Protein AF-A0AAU9XWR2-F1 (afdb_monomer_lite)

Foldseek 3Di:
DADEDDDQPDDDPPQDADPDWYWYWHDPPLAIWIWTPVPHPPIEIEFQADLDDDPSNVRSSCSRRVDPDQKGKYKHFFAFHDPDSPCRVLLNLLCRQCVVVVHHRNPFAADSVCSVVLVVVCVVVVHRHHGHGDPDDTDIRPGMDMDMDGD

Secondary structure (DSSP, 8-state):
--EE---TT--STT-PPPSS-EEEEEE-SS-EEEEE-TTSSS-EEE-SS-SSPPHHHHHHHHHHTT--SSEEEEEE--PBPPSSGGGHHHHHHHHHHHHHTT--GGG--B-HHHHHHHHHHHHHHT------B-SS---B-SS-EEEEEE-

Radius of gyration: 14.83 Å; chains: 1; bounding box: 41×28×42 Å

Organism: NCBI:txid46732

Sequence (151 aa):
LVDGLRDPVIVGALVTPAISEFVQIINTGSHWVCLSTIATSPGTVYDSLYQNVSAVAIDHSCRMLLYTGSTVTFSNERVQKQTNSNVCGLFALAFATDLCHGLDPTAQSYDQDKMRKHYINCLDLHDMVPFPRTSRRVPYHAITKRKAVTI

Structure (mmCIF, N/CA/C/O backbone):
data_AF-A0AAU9XWR2-F1
#
_entry.id   AF-A0AAU9XWR2-F1
#
loop_
_atom_site.group_PDB
_atom_site.id
_atom_site.type_symbol
_atom_site.label_atom_id
_atom_site.label_alt_id
_atom_site.label_comp_id
_atom_site.label_asym_id
_atom_site.label_entity_id
_atom_site.label_seq_id
_atom_site.pdbx_PDB_ins_code
_atom_site.Cartn_x
_atom_site.Cartn_y
_atom_site.Cartn_z
_atom_site.occupancy
_atom_site.B_iso_or_equiv
_atom_site.auth_seq_id
_atom_site.auth_comp_id
_atom_site.auth_asym_id
_atom_site.auth_atom_id
_atom_site.pdbx_PDB_model_num
ATOM 1 N N . LEU A 1 1 ? -14.889 -14.043 -2.541 1.00 46.16 1 LEU A N 1
ATOM 2 C CA . LEU A 1 1 ? -15.045 -12.682 -3.093 1.00 46.16 1 LEU A CA 1
ATOM 3 C C . LEU A 1 1 ? -14.278 -11.769 -2.150 1.00 46.16 1 LEU A C 1
ATOM 5 O O . LEU A 1 1 ? -14.452 -11.953 -0.954 1.00 46.16 1 LEU A O 1
ATOM 9 N N . VAL A 1 2 ? -13.392 -10.913 -2.655 1.00 52.91 2 VAL A N 1
ATOM 10 C CA . VAL A 1 2 ? -12.743 -9.863 -1.854 1.00 52.91 2 VAL A CA 1
ATOM 11 C C . VAL A 1 2 ? -13.546 -8.592 -2.126 1.00 52.91 2 VAL A C 1
ATOM 13 O O . VAL A 1 2 ? -13.692 -8.219 -3.291 1.00 52.91 2 VAL A O 1
ATOM 16 N N . ASP A 1 3 ? -14.138 -7.996 -1.093 1.00 58.78 3 ASP A N 1
ATOM 17 C CA . ASP A 1 3 ? -14.843 -6.714 -1.199 1.00 58.78 3 ASP A CA 1
ATOM 18 C C . ASP A 1 3 ? -13.845 -5.563 -1.446 1.00 58.78 3 ASP A C 1
ATOM 20 O O . ASP A 1 3 ? -12.625 -5.738 -1.420 1.00 58.78 3 ASP A O 1
ATOM 24 N N . GLY A 1 4 ? -14.352 -4.354 -1.698 1.00 64.31 4 GLY A N 1
ATOM 25 C CA . GLY A 1 4 ? -13.531 -3.161 -1.923 1.00 64.31 4 GLY A CA 1
ATOM 26 C C . GLY A 1 4 ? -14.120 -2.242 -2.991 1.00 64.31 4 GLY A C 1
ATOM 27 O O . GLY A 1 4 ? -15.335 -2.211 -3.186 1.00 64.31 4 GLY A O 1
ATOM 28 N N . LEU A 1 5 ? -13.252 -1.487 -3.674 1.00 61.66 5 LEU A N 1
ATOM 29 C CA . LEU A 1 5 ? -13.601 -0.588 -4.787 1.00 61.66 5 LEU A CA 1
ATOM 30 C C . LEU A 1 5 ? -14.603 0.520 -4.412 1.00 61.66 5 LEU A C 1
ATOM 32 O O . LEU A 1 5 ? -15.428 0.946 -5.223 1.00 61.66 5 LEU A O 1
ATOM 36 N N . ARG A 1 6 ? -14.536 1.009 -3.172 1.00 67.12 6 ARG A N 1
ATOM 37 C CA . ARG A 1 6 ? -15.232 2.244 -2.798 1.00 67.12 6 ARG A CA 1
ATOM 38 C C . ARG A 1 6 ? -14.453 3.430 -3.345 1.00 67.12 6 ARG A C 1
ATOM 40 O O . ARG A 1 6 ? -13.227 3.372 -3.451 1.00 67.12 6 ARG A O 1
ATOM 47 N N . ASP A 1 7 ? -15.168 4.495 -3.696 1.00 61.03 7 ASP A N 1
ATOM 48 C CA . ASP A 1 7 ? -14.528 5.751 -4.075 1.00 61.03 7 ASP A CA 1
ATOM 49 C C . ASP A 1 7 ? -13.569 6.169 -2.942 1.00 61.03 7 ASP A C 1
ATOM 51 O O . ASP A 1 7 ? -14.003 6.301 -1.792 1.00 61.03 7 ASP A O 1
ATOM 55 N N . PRO A 1 8 ? -12.270 6.342 -3.240 1.00 59.56 8 PRO A N 1
ATOM 56 C CA . PRO A 1 8 ? -11.253 6.605 -2.230 1.00 59.56 8 PRO A CA 1
ATOM 57 C C . PRO A 1 8 ? -11.398 7.972 -1.543 1.00 59.56 8 PRO A C 1
ATOM 59 O O . PRO A 1 8 ? -10.684 8.231 -0.570 1.00 59.56 8 PRO A O 1
ATOM 62 N N . VAL A 1 9 ? -12.274 8.843 -2.058 1.00 60.06 9 VAL A N 1
ATOM 63 C CA . VAL A 1 9 ? -12.574 10.189 -1.549 1.00 60.06 9 VAL A CA 1
ATOM 64 C C . VAL A 1 9 ? -13.906 10.223 -0.788 1.00 60.06 9 VAL A C 1
ATOM 66 O O . VAL A 1 9 ? -14.173 11.194 -0.080 1.00 60.06 9 VAL A O 1
ATOM 69 N N . ILE A 1 10 ? -14.746 9.180 -0.874 1.00 60.03 10 ILE A N 1
ATOM 70 C CA . ILE A 1 10 ? -16.010 9.151 -0.128 1.00 60.03 10 ILE A CA 1
ATOM 71 C C . ILE A 1 10 ? -15.730 9.049 1.377 1.00 60.03 10 ILE A C 1
ATOM 73 O O . ILE A 1 10 ? -15.218 8.054 1.888 1.00 60.03 10 ILE A O 1
ATOM 77 N N . VAL A 1 11 ? -16.143 10.101 2.081 1.00 55.28 11 VAL A N 1
ATOM 78 C CA . VAL A 1 11 ? -16.176 10.244 3.540 1.00 55.28 11 VAL A CA 1
ATOM 79 C C . VAL A 1 11 ? -17.621 10.215 4.040 1.00 55.28 11 VAL A C 1
ATOM 81 O O . VAL A 1 11 ? -18.550 10.599 3.330 1.00 55.28 11 VAL A O 1
ATOM 84 N N . GLY A 1 12 ? -17.828 9.837 5.304 1.00 55.44 12 GLY A N 1
ATOM 85 C CA . GLY A 1 12 ? -19.109 10.061 5.984 1.00 55.44 12 GLY A CA 1
ATOM 86 C C . GLY A 1 12 ? -20.058 8.857 6.010 1.00 55.44 12 GLY A C 1
ATOM 87 O O . GLY A 1 12 ? -19.627 7.708 6.068 1.00 55.44 12 GLY A O 1
ATOM 88 N N . ALA A 1 13 ? -21.367 9.126 6.037 1.00 55.22 13 ALA A N 1
ATOM 89 C CA . ALA A 1 13 ? -22.437 8.122 6.151 1.00 55.22 13 ALA A CA 1
ATOM 90 C C . ALA A 1 13 ? -22.702 7.326 4.854 1.00 55.22 13 ALA A C 1
ATOM 92 O O . ALA A 1 13 ? -23.576 6.467 4.821 1.00 55.22 13 ALA A O 1
ATOM 93 N N . LEU A 1 14 ? -21.965 7.628 3.780 1.00 55.38 14 LEU A N 1
ATOM 94 C CA . LEU A 1 14 ? -22.134 7.027 2.453 1.00 55.38 14 LEU A CA 1
ATOM 95 C C . LEU A 1 14 ? -21.231 5.806 2.223 1.00 55.38 14 LEU A C 1
ATOM 97 O O . LEU A 1 14 ? -21.302 5.171 1.172 1.00 55.38 14 LEU A O 1
ATOM 101 N N . VAL A 1 15 ? -20.379 5.467 3.193 1.00 61.12 15 VAL A N 1
ATOM 102 C CA . VAL A 1 15 ? -19.538 4.273 3.124 1.00 61.12 15 VAL A CA 1
ATOM 103 C C . VAL A 1 15 ? -20.416 3.060 3.405 1.00 61.12 15 VAL A C 1
ATOM 105 O O . VAL A 1 15 ? -20.827 2.835 4.541 1.00 61.12 15 VAL A O 1
ATOM 108 N N . THR A 1 16 ? -20.724 2.277 2.369 1.00 61.19 16 THR A N 1
ATOM 109 C CA . THR A 1 16 ? -21.338 0.967 2.584 1.00 61.19 16 THR A CA 1
ATOM 110 C C . THR A 1 16 ? -20.268 0.024 3.136 1.00 61.19 16 THR A C 1
ATOM 112 O O . THR A 1 16 ? -19.216 -0.133 2.506 1.00 61.19 16 THR A O 1
ATOM 115 N N . PRO A 1 17 ? -20.525 -0.612 4.276 1.00 66.12 17 PRO A N 1
ATOM 116 C CA . PRO A 1 17 ? -19.567 -1.508 4.898 1.00 66.12 17 PRO A CA 1
ATOM 117 C C . PRO A 1 17 ? -19.230 -2.737 4.063 1.00 66.12 17 PRO A C 1
ATOM 119 O O . PRO A 1 17 ? -20.062 -3.207 3.283 1.00 66.12 17 PRO A O 1
ATOM 122 N N . ALA A 1 18 ? -18.026 -3.270 4.255 1.00 67.62 18 ALA A N 1
ATOM 123 C CA . ALA A 1 18 ? -17.644 -4.548 3.670 1.00 67.62 18 ALA A CA 1
ATOM 124 C C . ALA A 1 18 ? -18.304 -5.709 4.430 1.00 67.62 18 ALA A C 1
ATOM 126 O O . ALA A 1 18 ? -18.457 -5.660 5.651 1.00 67.62 18 ALA A O 1
ATOM 127 N N . ILE A 1 19 ? -18.694 -6.754 3.701 1.00 67.88 19 ILE A N 1
ATOM 128 C CA . ILE A 1 19 ? -19.308 -7.975 4.251 1.00 67.88 19 ILE A CA 1
ATOM 129 C C . ILE A 1 19 ? -18.338 -9.166 4.225 1.00 67.88 19 ILE A C 1
ATOM 131 O O . ILE A 1 19 ? -18.632 -10.223 4.781 1.00 67.88 19 ILE A O 1
ATOM 135 N N . SER A 1 20 ? -17.182 -8.991 3.587 1.00 75.94 20 SER A N 1
ATOM 136 C CA . SER A 1 20 ? -16.083 -9.948 3.470 1.00 75.94 20 SER A CA 1
ATOM 137 C C . SER A 1 20 ? -14.727 -9.243 3.601 1.00 75.94 20 SER A C 1
ATOM 139 O O . SER A 1 20 ? -14.665 -8.027 3.798 1.00 75.94 20 SER A O 1
ATOM 141 N N . GLU A 1 21 ? -13.628 -10.004 3.529 1.00 84.94 21 GLU A N 1
ATOM 142 C CA . GLU A 1 21 ? -12.293 -9.405 3.497 1.00 84.94 21 GLU A CA 1
ATOM 143 C C . GLU A 1 21 ? -12.159 -8.440 2.315 1.00 84.94 21 GLU A C 1
ATOM 145 O O . GLU A 1 21 ? -12.674 -8.713 1.231 1.00 84.94 21 GLU A O 1
ATOM 150 N N . PHE A 1 22 ? -11.448 -7.330 2.502 1.00 85.75 22 PHE A N 1
ATOM 151 C CA . PHE A 1 22 ? -11.266 -6.331 1.456 1.00 85.75 22 PHE A CA 1
ATOM 152 C C . PHE A 1 22 ? -9.862 -5.743 1.427 1.00 85.75 22 PHE A C 1
ATOM 154 O O . PHE A 1 22 ? -9.118 -5.781 2.411 1.00 85.75 22 PHE A O 1
ATOM 161 N N . VAL A 1 23 ? -9.550 -5.131 0.287 1.00 90.44 23 VAL A N 1
ATOM 162 C CA . VAL A 1 23 ? -8.395 -4.255 0.088 1.00 90.44 23 VAL A CA 1
ATOM 163 C C . VAL A 1 23 ? -8.902 -2.924 -0.456 1.00 90.44 23 VAL A C 1
ATOM 165 O O . VAL A 1 23 ? -9.692 -2.888 -1.399 1.00 90.44 23 VAL A O 1
ATOM 168 N N . GLN A 1 24 ? -8.460 -1.817 0.132 1.00 89.75 24 GLN A N 1
ATOM 169 C CA . GLN A 1 24 ? -8.882 -0.477 -0.254 1.00 89.75 24 GLN A CA 1
ATOM 170 C C . GLN A 1 24 ? -7.702 0.487 -0.268 1.00 89.75 24 GLN A C 1
ATOM 172 O O . GLN A 1 24 ? -6.929 0.583 0.682 1.00 89.75 24 GLN A O 1
ATOM 177 N N . ILE A 1 25 ? -7.615 1.272 -1.335 1.00 91.25 25 ILE A N 1
ATOM 178 C CA . ILE A 1 25 ? -6.719 2.421 -1.397 1.00 91.25 25 ILE A CA 1
ATOM 179 C C . ILE A 1 25 ? -7.445 3.621 -0.785 1.00 91.25 25 ILE A C 1
ATOM 181 O O . ILE A 1 25 ? -8.573 3.932 -1.171 1.00 91.25 25 ILE A O 1
ATOM 185 N N . ILE A 1 26 ? -6.802 4.281 0.174 1.00 88.75 26 ILE A N 1
ATOM 186 C CA . ILE A 1 26 ? -7.360 5.412 0.918 1.00 88.75 26 ILE A CA 1
ATOM 187 C C . ILE A 1 26 ? -6.530 6.659 0.639 1.00 88.75 26 ILE A C 1
ATOM 189 O O . ILE A 1 26 ? -5.309 6.652 0.814 1.00 88.75 26 ILE A O 1
ATOM 193 N N . ASN A 1 27 ? -7.205 7.742 0.252 1.00 88.62 27 ASN A N 1
ATOM 194 C CA . ASN A 1 27 ? -6.612 9.070 0.209 1.00 88.62 27 ASN A CA 1
ATOM 195 C C . ASN A 1 27 ? -6.765 9.746 1.579 1.00 88.62 27 ASN A C 1
ATOM 197 O O . ASN A 1 27 ? -7.872 9.865 2.100 1.00 88.62 27 ASN A O 1
ATOM 201 N N . THR A 1 28 ? -5.663 10.213 2.162 1.00 86.75 28 THR A N 1
ATOM 202 C CA . THR A 1 28 ? -5.649 10.914 3.456 1.00 86.75 28 THR A CA 1
ATOM 203 C C . THR A 1 28 ? -5.420 12.425 3.303 1.00 86.75 28 THR A C 1
ATOM 205 O O . THR A 1 28 ? -4.801 13.048 4.165 1.00 86.75 28 THR A O 1
ATOM 208 N N . GLY A 1 29 ? -5.848 13.008 2.182 1.00 84.44 29 GLY A N 1
ATOM 209 C CA . GLY A 1 29 ? -5.648 14.401 1.771 1.00 84.44 29 GLY A CA 1
ATOM 210 C C . GLY A 1 29 ? -4.586 14.543 0.675 1.00 84.44 29 GLY A C 1
ATOM 211 O O . GLY A 1 29 ? -4.902 14.695 -0.502 1.00 84.44 29 GLY A O 1
ATOM 212 N N . SER A 1 30 ? -3.309 14.509 1.062 1.00 86.62 30 SER A N 1
ATOM 213 C CA . SER A 1 30 ? -2.154 14.631 0.151 1.00 86.62 30 SER A CA 1
ATOM 214 C C . SER A 1 30 ? -1.337 13.341 0.023 1.00 86.62 30 SER A C 1
ATOM 216 O O . SER A 1 30 ? -0.257 13.337 -0.567 1.00 86.62 30 SER A O 1
ATOM 218 N N . HIS A 1 31 ? -1.836 12.244 0.593 1.00 91.44 31 HIS A N 1
ATOM 219 C CA . HIS A 1 31 ? -1.123 10.978 0.708 1.00 91.44 31 HIS A CA 1
ATOM 220 C C . HIS A 1 31 ? -2.059 9.800 0.457 1.00 91.44 31 HIS A C 1
ATOM 222 O O . HIS A 1 31 ? -3.268 9.905 0.656 1.00 91.44 31 HIS A O 1
ATOM 228 N N . TRP A 1 32 ? -1.486 8.689 0.011 1.00 92.81 32 TRP A N 1
ATOM 229 C CA . TRP A 1 32 ? -2.215 7.485 -0.361 1.00 92.81 32 TRP A CA 1
ATOM 230 C C . TRP A 1 32 ? -1.657 6.293 0.404 1.00 92.81 32 TRP A C 1
ATOM 232 O O . TRP A 1 32 ? -0.445 6.076 0.417 1.00 92.81 32 TRP A O 1
ATOM 242 N N . VAL A 1 33 ? -2.549 5.520 1.017 1.00 93.94 33 VAL A N 1
ATOM 243 C CA . VAL A 1 33 ? -2.213 4.311 1.779 1.00 93.94 33 VAL A CA 1
ATOM 244 C C . VAL A 1 33 ? -3.076 3.142 1.322 1.00 93.94 33 VAL A C 1
ATOM 246 O O . VAL A 1 33 ? -4.143 3.340 0.740 1.00 93.94 33 VAL A O 1
ATOM 249 N N . CYS A 1 34 ? -2.621 1.922 1.591 1.00 94.06 34 CYS A N 1
ATOM 250 C CA . CYS A 1 34 ? -3.416 0.717 1.382 1.00 94.06 34 CYS A CA 1
ATOM 251 C C . CYS A 1 34 ? -3.938 0.214 2.733 1.00 94.06 34 CYS A C 1
ATOM 253 O O . CYS A 1 34 ? -3.162 0.063 3.672 1.00 94.06 34 CYS A O 1
ATOM 255 N N . LEU A 1 35 ? -5.241 -0.025 2.833 1.00 91.62 35 LEU A N 1
ATOM 256 C CA . LEU A 1 35 ? -5.895 -0.722 3.934 1.00 91.62 35 LEU A CA 1
ATOM 257 C C . LEU A 1 35 ? -6.285 -2.115 3.452 1.00 91.62 35 LEU A C 1
ATOM 259 O O . LEU A 1 35 ? -6.808 -2.270 2.352 1.00 91.62 35 LEU A O 1
ATOM 263 N N . SER A 1 36 ? -6.089 -3.114 4.296 1.00 91.25 36 SER A N 1
ATOM 264 C CA . SER A 1 36 ? -6.542 -4.469 4.032 1.00 91.25 36 SER A CA 1
ATOM 265 C C . SER A 1 36 ? -7.031 -5.133 5.301 1.00 91.25 36 SER A C 1
ATOM 267 O O . SER A 1 36 ? -6.463 -4.931 6.371 1.00 91.25 36 SER A O 1
ATOM 269 N N . THR A 1 37 ? -8.056 -5.962 5.178 1.00 87.62 37 THR A N 1
ATOM 270 C CA . THR A 1 37 ? -8.472 -6.882 6.244 1.00 87.62 37 THR A CA 1
ATOM 271 C C . THR A 1 37 ? -8.043 -8.314 5.961 1.00 87.62 37 THR A C 1
ATOM 273 O O . THR A 1 37 ? -8.356 -9.203 6.750 1.00 87.62 37 THR A O 1
ATOM 276 N N . ILE A 1 38 ? -7.355 -8.553 4.839 1.00 86.88 38 ILE A N 1
ATOM 277 C CA . ILE A 1 38 ? -6.873 -9.883 4.474 1.00 86.88 38 ILE A CA 1
ATOM 278 C C . ILE A 1 38 ? -5.958 -10.394 5.589 1.00 86.88 38 ILE A C 1
ATOM 280 O O . ILE A 1 38 ? -5.010 -9.715 5.998 1.00 86.88 38 ILE A O 1
ATOM 284 N N . ALA A 1 39 ? -6.268 -11.593 6.085 1.00 70.56 39 ALA A N 1
ATOM 285 C CA . ALA A 1 39 ? -5.534 -12.315 7.127 1.00 70.56 39 ALA A CA 1
ATOM 286 C C . ALA A 1 39 ? -5.464 -11.636 8.512 1.00 70.56 39 ALA A C 1
ATOM 288 O O . ALA A 1 39 ? -4.930 -12.235 9.449 1.00 70.56 39 ALA A O 1
ATOM 289 N N . THR A 1 40 ? -6.000 -10.420 8.688 1.00 71.50 40 THR A N 1
ATOM 290 C CA . THR A 1 40 ? -5.902 -9.681 9.958 1.00 71.50 40 THR A CA 1
ATOM 291 C C . THR A 1 40 ? -7.160 -8.863 10.248 1.00 71.50 40 THR A C 1
ATOM 293 O O . THR A 1 40 ? -7.503 -7.946 9.507 1.00 71.50 40 THR A O 1
ATOM 296 N N . SER A 1 41 ? -7.807 -9.146 11.383 1.00 67.75 41 SER A N 1
ATOM 297 C CA . SER A 1 41 ? -8.911 -8.347 11.930 1.00 67.75 41 SER A CA 1
ATOM 298 C C . SER A 1 41 ? -8.397 -7.425 13.044 1.00 67.75 41 SER A C 1
ATOM 300 O O . SER A 1 41 ? -7.579 -7.865 13.859 1.00 67.75 41 SER A O 1
ATOM 302 N N . PRO A 1 42 ? -8.840 -6.157 13.122 1.00 70.44 42 PRO A N 1
ATOM 303 C CA . PRO A 1 42 ? -9.858 -5.520 12.285 1.00 70.44 42 PRO A CA 1
ATOM 304 C C . PRO A 1 42 ? -9.305 -4.966 10.962 1.00 70.44 42 PRO A C 1
ATOM 306 O O . PRO A 1 42 ? -10.076 -4.747 10.045 1.00 70.44 42 PRO A O 1
ATOM 309 N N . GLY A 1 43 ? -7.994 -4.762 10.827 1.00 83.88 43 GLY A N 1
ATOM 310 C CA . GLY A 1 43 ? -7.384 -4.363 9.561 1.00 83.88 43 GLY A CA 1
ATOM 311 C C . GLY A 1 43 ? -5.953 -3.857 9.714 1.00 83.88 43 GLY A C 1
ATOM 312 O O . GLY A 1 43 ? -5.526 -3.425 10.788 1.00 83.88 43 GLY A O 1
ATOM 313 N N . THR A 1 44 ? -5.230 -3.889 8.605 1.00 90.31 44 THR A N 1
ATOM 314 C CA . THR A 1 44 ? -3.822 -3.534 8.479 1.00 90.31 44 THR A CA 1
ATOM 315 C C . THR A 1 44 ? -3.667 -2.427 7.445 1.00 90.31 44 THR A C 1
ATOM 317 O O . THR A 1 44 ? -4.187 -2.514 6.334 1.00 90.31 44 THR A O 1
ATOM 320 N N . VAL A 1 45 ? -2.931 -1.382 7.808 1.00 92.06 45 VAL A N 1
ATOM 321 C CA . VAL A 1 45 ? -2.531 -0.294 6.921 1.00 92.06 45 VAL A CA 1
ATOM 322 C C . VAL A 1 45 ? -1.101 -0.535 6.438 1.00 92.06 45 VAL A C 1
ATOM 324 O O . VAL A 1 45 ? -0.228 -0.972 7.186 1.00 92.06 45 VAL A O 1
ATOM 327 N N . TYR A 1 46 ? -0.860 -0.216 5.176 1.00 94.75 46 TYR A N 1
ATOM 328 C CA . TYR A 1 46 ? 0.444 -0.224 4.540 1.00 94.75 46 TYR A CA 1
ATOM 329 C C . TYR A 1 46 ? 0.715 1.186 4.013 1.00 94.75 46 TYR A C 1
ATOM 331 O O . TYR A 1 46 ? 0.103 1.635 3.037 1.00 94.75 46 TYR A O 1
ATOM 339 N N . ASP A 1 47 ? 1.613 1.898 4.691 1.00 94.81 47 ASP A N 1
ATOM 340 C CA . ASP A 1 47 ? 1.987 3.277 4.377 1.00 94.81 47 ASP A CA 1
ATOM 341 C C . ASP A 1 47 ? 3.478 3.343 4.022 1.00 94.81 47 ASP A C 1
ATOM 343 O O . ASP A 1 47 ? 4.339 3.040 4.844 1.00 94.81 47 ASP A O 1
ATOM 347 N N . SER A 1 48 ? 3.810 3.760 2.801 1.00 95.38 48 SER A N 1
ATOM 348 C CA . SER A 1 48 ? 5.200 3.864 2.339 1.00 95.38 48 SER A CA 1
ATOM 349 C C . SER A 1 48 ? 5.950 5.090 2.867 1.00 95.38 48 SER A C 1
ATOM 351 O O . SER A 1 48 ? 7.164 5.178 2.694 1.00 95.38 48 SER A O 1
ATOM 353 N N . LEU A 1 49 ? 5.287 6.067 3.482 1.00 93.69 49 LEU A N 1
ATOM 354 C CA . LEU A 1 49 ? 5.908 7.322 3.913 1.00 93.69 49 LEU A CA 1
ATOM 355 C C . LEU A 1 49 ? 5.953 7.443 5.431 1.00 93.69 49 LEU A C 1
ATOM 357 O O . LEU A 1 49 ? 7.029 7.635 6.009 1.00 93.69 49 LEU A O 1
ATOM 361 N N . TYR A 1 50 ? 4.798 7.318 6.076 1.00 91.12 50 TYR A N 1
ATOM 362 C CA . TYR A 1 50 ? 4.650 7.555 7.503 1.00 91.12 50 TYR A CA 1
ATOM 363 C C . TYR A 1 50 ? 4.582 6.242 8.264 1.00 91.12 50 TYR A C 1
ATOM 365 O O . TYR A 1 50 ? 3.944 5.284 7.850 1.00 91.12 50 TYR A O 1
ATOM 373 N N . GLN A 1 51 ? 5.253 6.201 9.414 1.00 87.44 51 GLN A N 1
ATOM 374 C CA . GLN A 1 51 ? 5.224 5.025 10.278 1.00 87.44 51 GLN A CA 1
ATOM 375 C C . GLN A 1 51 ? 3.977 5.000 11.174 1.00 87.44 51 GLN A C 1
ATOM 377 O O . GLN A 1 51 ? 3.507 3.936 11.567 1.00 87.44 51 GLN A O 1
ATOM 382 N N . ASN A 1 52 ? 3.411 6.165 11.490 1.00 87.25 52 ASN A N 1
ATOM 383 C CA . ASN A 1 52 ? 2.176 6.265 12.261 1.00 87.25 52 ASN A CA 1
ATOM 384 C C . ASN A 1 52 ? 0.971 6.248 11.319 1.00 87.25 52 ASN A C 1
ATOM 386 O O . ASN A 1 52 ? 0.955 6.993 10.344 1.00 87.25 52 ASN A O 1
ATOM 390 N N . VAL A 1 53 ? -0.055 5.461 11.653 1.00 81.31 53 VAL A N 1
ATOM 391 C CA . VAL A 1 53 ? -1.326 5.465 10.914 1.00 81.31 53 VAL A CA 1
ATOM 392 C C . VAL A 1 53 ? -1.987 6.842 11.041 1.00 81.31 53 VAL A C 1
ATOM 394 O O . VAL A 1 53 ? -2.141 7.360 12.156 1.00 81.31 53 VAL A O 1
ATOM 397 N N . SER A 1 54 ? -2.384 7.436 9.913 1.00 82.81 54 SER A N 1
ATOM 398 C CA . SER A 1 54 ? -3.054 8.739 9.906 1.00 82.81 54 SER A CA 1
ATOM 399 C C . SER A 1 54 ? -4.452 8.652 10.534 1.00 82.81 54 SER A C 1
ATOM 401 O O . SER A 1 54 ? -5.135 7.633 10.435 1.00 82.81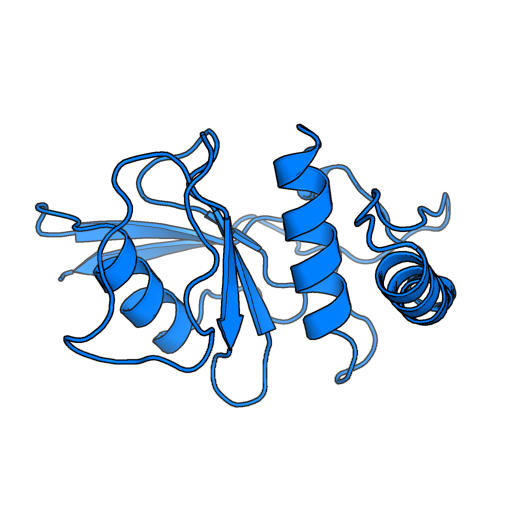 54 SER A O 1
ATOM 403 N N . ALA A 1 55 ? -4.896 9.729 11.189 1.00 81.25 55 ALA A N 1
ATOM 404 C CA . ALA A 1 55 ? -6.239 9.786 11.774 1.00 81.25 55 ALA A CA 1
ATOM 405 C C . ALA A 1 55 ? -7.345 9.668 10.708 1.00 81.25 55 ALA A C 1
ATOM 407 O O . ALA A 1 55 ? -8.378 9.065 10.970 1.00 81.25 55 ALA A O 1
ATOM 408 N N . VAL A 1 56 ? -7.096 10.184 9.499 1.00 79.62 56 VAL A N 1
ATOM 409 C CA . VAL A 1 56 ? -8.023 10.080 8.361 1.00 79.62 56 VAL A CA 1
ATOM 410 C C . VAL A 1 56 ? -8.137 8.634 7.881 1.00 79.62 56 VAL A C 1
ATOM 412 O O . VAL A 1 56 ? -9.242 8.139 7.692 1.00 79.62 56 VAL A O 1
ATOM 415 N N . ALA A 1 57 ? -7.007 7.927 7.755 1.00 77.94 57 ALA A N 1
ATOM 416 C CA . ALA A 1 57 ? -7.014 6.511 7.400 1.00 77.94 57 ALA A CA 1
ATOM 417 C C . ALA A 1 57 ? -7.780 5.693 8.442 1.00 77.94 57 ALA A C 1
ATOM 419 O O . ALA A 1 57 ? -8.584 4.848 8.070 1.00 77.94 57 ALA A O 1
ATOM 420 N N . ILE A 1 58 ? -7.581 5.981 9.732 1.00 77.69 58 ILE A N 1
ATOM 421 C CA . ILE A 1 58 ? -8.328 5.362 10.833 1.00 77.69 58 ILE A CA 1
ATOM 422 C C . ILE A 1 58 ? -9.834 5.595 10.682 1.00 77.69 58 ILE A C 1
ATOM 424 O O . ILE A 1 58 ? -10.577 4.621 10.674 1.00 77.69 58 ILE A O 1
ATOM 428 N N . ASP A 1 59 ? -10.287 6.845 10.531 1.00 77.62 59 ASP A N 1
ATOM 429 C CA . ASP A 1 59 ? -11.720 7.159 10.408 1.00 77.62 59 ASP A CA 1
ATOM 430 C C . ASP A 1 59 ? -12.355 6.440 9.206 1.00 77.62 59 ASP A C 1
ATOM 432 O O . ASP A 1 59 ? -13.388 5.785 9.355 1.00 77.62 59 ASP A O 1
ATOM 436 N N . HIS A 1 60 ? -11.696 6.465 8.042 1.00 74.62 60 HIS A N 1
ATOM 437 C CA . HIS A 1 60 ? -12.162 5.740 6.855 1.00 74.62 60 HIS A CA 1
ATOM 438 C C . HIS A 1 60 ? -12.244 4.235 7.113 1.00 74.62 60 HIS A C 1
ATOM 440 O O . HIS A 1 60 ? -13.254 3.603 6.806 1.00 74.62 60 HIS A O 1
ATOM 446 N N . SER A 1 61 ? -11.199 3.670 7.720 1.00 73.38 61 SER A N 1
ATOM 447 C CA . SER A 1 61 ? -11.134 2.246 8.034 1.00 73.38 61 SER A CA 1
ATOM 448 C C . SER A 1 61 ? -12.270 1.835 8.972 1.00 73.38 61 SER A C 1
ATOM 450 O O . SER A 1 61 ? -12.990 0.885 8.680 1.00 73.38 61 SER A O 1
ATOM 452 N N . CYS A 1 62 ? -12.487 2.574 10.065 1.00 72.25 62 CYS A N 1
ATOM 453 C CA . CYS A 1 62 ? -13.556 2.311 11.032 1.00 72.25 62 CYS A CA 1
ATOM 454 C C . CYS A 1 62 ? -14.936 2.234 10.369 1.00 72.25 62 CYS A C 1
ATOM 456 O O . CYS A 1 62 ? -15.716 1.330 10.670 1.00 72.25 62 CYS A O 1
ATOM 458 N N . ARG A 1 63 ? -15.225 3.155 9.441 1.00 71.81 63 ARG A N 1
ATOM 459 C CA . ARG A 1 63 ? -16.505 3.201 8.713 1.00 71.81 63 ARG A CA 1
ATOM 460 C C . ARG A 1 63 ? -16.679 2.017 7.765 1.00 71.81 63 ARG A C 1
ATOM 462 O O . ARG A 1 63 ? -17.775 1.476 7.667 1.00 71.81 63 ARG A O 1
ATOM 469 N N . MET A 1 64 ? -15.611 1.604 7.085 1.00 68.62 64 MET A N 1
ATOM 470 C CA . MET A 1 64 ? -15.647 0.459 6.168 1.00 68.62 64 MET A CA 1
ATOM 471 C C . MET A 1 64 ? -15.819 -0.877 6.894 1.00 68.62 64 MET A C 1
ATOM 473 O O . MET A 1 64 ? -16.417 -1.800 6.344 1.00 68.62 64 MET A O 1
ATOM 477 N N . LEU A 1 65 ? -15.303 -0.969 8.120 1.00 70.00 65 LEU A N 1
ATOM 478 C CA . LEU A 1 65 ? -15.223 -2.208 8.888 1.00 70.00 65 LEU A CA 1
ATOM 479 C C . LEU A 1 65 ? -16.504 -2.598 9.628 1.00 70.00 65 LEU A C 1
ATOM 481 O O . LEU A 1 65 ? -16.554 -3.708 10.149 1.00 70.00 65 LEU A O 1
ATOM 485 N N . LEU A 1 66 ? -17.506 -1.710 9.728 1.00 65.75 66 LEU A N 1
ATOM 486 C CA . LEU A 1 66 ? -18.665 -1.903 10.623 1.00 65.75 66 LEU A CA 1
ATOM 487 C C . LEU A 1 66 ? -18.258 -2.362 12.024 1.00 65.75 66 LEU A C 1
ATOM 489 O O . LEU A 1 66 ? -18.927 -3.185 12.646 1.00 65.75 66 LEU A O 1
ATOM 493 N N . TYR A 1 67 ? -17.121 -1.878 12.518 1.00 65.44 67 TYR A N 1
ATOM 494 C CA . TYR A 1 67 ? -16.579 -2.406 13.755 1.00 65.44 67 TYR A CA 1
ATOM 495 C C . TYR A 1 67 ? -17.555 -2.128 14.908 1.00 65.44 67 TYR A C 1
ATOM 497 O O . TYR A 1 67 ? -17.801 -0.978 15.256 1.00 65.44 67 TYR A O 1
ATOM 505 N N . THR A 1 68 ? -18.135 -3.186 15.481 1.00 62.88 68 THR A N 1
ATOM 506 C CA . THR A 1 68 ? -19.173 -3.091 16.524 1.00 62.88 68 THR A CA 1
ATOM 507 C C . THR A 1 68 ? -18.600 -3.005 17.939 1.00 62.88 68 THR A C 1
ATOM 509 O O . THR A 1 68 ? -19.355 -2.939 18.907 1.00 62.88 68 THR A O 1
ATOM 512 N N . GLY A 1 69 ? -17.275 -3.076 18.087 1.00 67.31 69 GLY A N 1
ATOM 513 C CA . GLY A 1 69 ? -16.598 -2.932 19.373 1.00 67.31 69 GLY A CA 1
ATOM 514 C C . GLY A 1 69 ? -16.302 -1.471 19.709 1.00 67.31 69 GLY A C 1
ATOM 515 O O . GLY A 1 69 ? -16.322 -0.598 18.849 1.00 67.31 69 GLY A O 1
ATOM 516 N N . SER A 1 70 ? -15.955 -1.213 20.969 1.00 71.19 70 SER A N 1
ATOM 517 C CA . SER A 1 70 ? -15.612 0.134 21.441 1.00 71.19 70 SER A CA 1
ATOM 518 C C . SER A 1 70 ? -14.186 0.563 21.096 1.00 71.19 70 SER A C 1
ATOM 520 O O . SER A 1 70 ? -13.861 1.738 21.202 1.00 71.19 70 SER A O 1
ATOM 522 N N . THR A 1 71 ? -13.291 -0.367 20.745 1.00 76.44 71 THR A N 1
ATOM 523 C CA . THR A 1 71 ? -11.889 -0.052 20.432 1.00 76.44 71 THR A CA 1
ATOM 524 C C . THR A 1 71 ? -11.364 -0.901 19.286 1.00 76.44 71 THR A C 1
ATOM 526 O O . THR A 1 71 ? -11.316 -2.122 19.383 1.00 76.44 71 THR A O 1
ATOM 529 N N . VAL A 1 72 ? -10.886 -0.251 18.231 1.00 77.56 72 VAL A N 1
ATOM 530 C CA . VAL A 1 72 ? -10.259 -0.880 17.066 1.00 77.56 72 VAL A CA 1
ATOM 531 C C . VAL A 1 72 ? -8.744 -0.676 17.131 1.00 77.56 72 VAL A C 1
ATOM 533 O O . VAL A 1 72 ? -8.271 0.393 17.512 1.00 77.56 72 VAL A O 1
ATOM 536 N N . THR A 1 73 ? -7.953 -1.694 16.785 1.00 83.31 73 THR A N 1
ATOM 537 C CA . THR A 1 73 ? -6.486 -1.573 16.727 1.00 83.31 73 THR A CA 1
ATOM 538 C C . THR A 1 73 ? -6.007 -1.718 15.296 1.00 83.31 73 THR A C 1
ATOM 540 O O . THR A 1 73 ? -6.151 -2.785 14.711 1.00 83.31 73 THR A O 1
ATOM 543 N N . PHE A 1 74 ? -5.381 -0.669 14.766 1.00 84.56 74 PHE A N 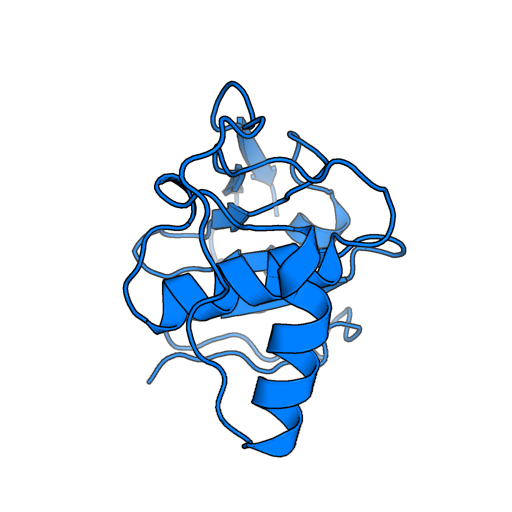1
ATOM 544 C CA . PHE A 1 74 ? -4.747 -0.690 13.449 1.00 84.56 74 PHE A CA 1
ATOM 545 C C . PHE A 1 74 ? -3.248 -0.948 13.572 1.00 84.56 74 PHE A C 1
ATOM 547 O O . PHE A 1 74 ? -2.579 -0.353 14.425 1.00 84.56 74 PHE A O 1
ATOM 554 N N . SER A 1 75 ? -2.711 -1.801 12.702 1.00 89.44 75 SER A N 1
ATOM 555 C CA . SER A 1 75 ? -1.271 -1.939 12.459 1.00 89.44 75 SER A CA 1
ATOM 556 C C . SER A 1 75 ? -0.864 -1.167 11.208 1.00 89.44 75 SER A C 1
ATOM 558 O O . SER A 1 75 ? -1.564 -1.201 10.206 1.00 89.44 75 SER A O 1
ATOM 560 N N . ASN A 1 76 ? 0.280 -0.489 11.259 1.00 92.38 76 ASN A N 1
ATOM 561 C CA . ASN A 1 76 ? 1.028 -0.074 10.081 1.00 92.38 76 ASN A CA 1
ATOM 562 C C . ASN A 1 76 ? 2.241 -0.982 9.939 1.00 92.38 76 ASN A C 1
ATOM 564 O O . ASN A 1 76 ? 3.116 -0.962 10.814 1.00 92.38 76 ASN A O 1
ATOM 568 N N . GLU A 1 77 ? 2.268 -1.794 8.890 1.00 94.12 77 GLU A N 1
ATOM 569 C CA . GLU A 1 77 ? 3.297 -2.816 8.728 1.00 94.12 77 GLU A CA 1
ATOM 570 C C . GLU A 1 77 ? 4.645 -2.265 8.272 1.00 94.12 77 GLU A C 1
ATOM 572 O O . GLU A 1 77 ? 4.774 -1.174 7.711 1.00 94.12 77 GLU A O 1
ATOM 577 N N . ARG A 1 78 ? 5.689 -3.061 8.514 1.00 94.62 78 ARG A N 1
ATOM 578 C CA . ARG A 1 78 ? 7.068 -2.719 8.156 1.00 94.62 78 ARG A CA 1
ATOM 579 C C . ARG A 1 78 ? 7.353 -2.866 6.654 1.00 94.62 78 ARG A C 1
ATOM 581 O O . ARG A 1 78 ? 8.178 -3.681 6.260 1.00 94.62 78 ARG A O 1
ATOM 588 N N . VAL A 1 79 ? 6.679 -2.088 5.812 1.00 96.56 79 VAL A N 1
ATOM 589 C CA . VAL A 1 79 ? 6.868 -2.088 4.348 1.00 96.56 79 VAL A CA 1
ATOM 590 C C . VAL A 1 79 ? 8.025 -1.210 3.880 1.00 96.56 79 VAL A C 1
ATOM 592 O O . VAL A 1 79 ? 8.584 -0.415 4.645 1.00 96.56 79 VAL A O 1
ATOM 595 N N . GLN A 1 80 ? 8.397 -1.369 2.605 1.00 97.12 80 GLN A N 1
ATOM 596 C CA . GLN A 1 80 ? 9.369 -0.507 1.944 1.00 97.12 80 GLN A CA 1
ATOM 597 C C . GLN A 1 80 ? 8.915 0.956 1.988 1.00 97.12 80 GLN A C 1
ATOM 599 O O . GLN A 1 80 ? 7.774 1.289 1.663 1.00 97.12 80 GLN A O 1
ATOM 604 N N . LYS A 1 81 ? 9.854 1.841 2.325 1.00 95.56 81 LYS A N 1
ATOM 605 C CA . LYS A 1 81 ? 9.651 3.283 2.300 1.00 95.56 81 LYS A CA 1
ATOM 606 C C . LYS A 1 81 ? 9.790 3.848 0.891 1.00 95.56 81 LYS A C 1
ATOM 608 O O . LYS A 1 81 ? 10.689 3.473 0.131 1.00 95.56 81 LYS A O 1
ATOM 613 N N . GLN A 1 82 ? 8.964 4.838 0.579 1.00 91.00 82 GLN A N 1
ATOM 614 C CA . GLN A 1 82 ? 9.179 5.689 -0.580 1.00 91.00 82 GLN A CA 1
ATOM 615 C C . GLN A 1 82 ? 10.388 6.604 -0.369 1.00 91.00 82 GLN A C 1
ATOM 617 O O . GLN A 1 82 ? 10.644 7.074 0.739 1.00 91.00 82 GLN A O 1
ATOM 622 N N . THR A 1 83 ? 11.128 6.865 -1.443 1.00 87.62 83 THR A N 1
ATOM 623 C CA . THR A 1 83 ? 12.270 7.795 -1.431 1.00 87.62 83 THR A CA 1
ATOM 624 C C . THR A 1 83 ? 11.867 9.213 -1.840 1.00 87.62 83 THR A C 1
ATOM 626 O O . THR A 1 83 ? 12.480 10.173 -1.388 1.00 87.62 83 THR A O 1
ATOM 629 N N . ASN A 1 84 ? 10.792 9.349 -2.624 1.00 80.31 84 ASN A N 1
ATOM 630 C CA . ASN A 1 84 ? 10.292 10.615 -3.164 1.00 80.31 84 ASN A CA 1
ATOM 631 C C . ASN A 1 84 ? 8.851 10.874 -2.698 1.00 80.31 84 ASN A C 1
ATOM 633 O O . ASN A 1 84 ? 8.089 9.929 -2.505 1.00 80.31 84 ASN A O 1
ATOM 637 N N . SER A 1 85 ? 8.431 12.134 -2.550 1.00 71.06 85 SER A N 1
ATOM 638 C CA . SER A 1 85 ? 7.091 12.485 -2.035 1.00 71.06 85 SER A CA 1
ATOM 639 C C . SER A 1 85 ? 5.933 12.071 -2.957 1.00 71.06 85 SER A C 1
ATOM 641 O O . SER A 1 85 ? 4.840 11.803 -2.476 1.00 71.06 85 SER A O 1
ATOM 643 N N . ASN A 1 86 ? 6.168 11.943 -4.267 1.00 82.00 86 ASN A N 1
ATOM 644 C CA . ASN A 1 86 ? 5.098 11.807 -5.270 1.00 82.00 86 ASN A CA 1
ATOM 645 C C . ASN A 1 86 ? 4.849 10.360 -5.740 1.00 82.00 86 ASN A C 1
ATOM 647 O O . ASN A 1 86 ? 4.345 10.152 -6.845 1.00 82.00 86 ASN A O 1
ATOM 651 N N . VAL A 1 87 ? 5.247 9.351 -4.958 1.00 88.75 87 VAL A N 1
ATOM 652 C CA . VAL A 1 87 ? 5.083 7.930 -5.336 1.00 88.75 87 VAL A CA 1
ATOM 653 C C . VAL A 1 87 ? 4.234 7.115 -4.358 1.00 88.75 87 VAL A C 1
ATOM 655 O O . VAL A 1 87 ? 4.074 5.917 -4.572 1.00 88.75 87 VAL A O 1
ATOM 658 N N . CYS A 1 88 ? 3.643 7.736 -3.332 1.00 93.44 88 CYS A N 1
ATOM 659 C CA . CYS A 1 88 ? 2.780 7.046 -2.365 1.00 93.44 88 CYS A CA 1
ATOM 660 C C . CYS A 1 88 ? 1.624 6.291 -3.032 1.00 93.44 88 CYS A C 1
ATOM 662 O O . CYS A 1 88 ? 1.367 5.144 -2.688 1.00 93.44 88 CYS A O 1
ATOM 664 N N . GLY A 1 89 ? 0.997 6.881 -4.056 1.00 93.75 89 GLY A N 1
ATOM 665 C CA . GLY A 1 89 ? -0.064 6.220 -4.819 1.00 93.75 89 GLY A CA 1
ATOM 666 C C . GLY A 1 89 ? 0.403 4.938 -5.515 1.00 93.75 89 GLY A C 1
ATOM 667 O O . GLY A 1 89 ? -0.297 3.932 -5.476 1.00 93.75 89 GLY A O 1
ATOM 668 N N . LEU A 1 90 ? 1.615 4.933 -6.087 1.00 96.25 90 LEU A N 1
ATOM 669 C CA . LEU A 1 90 ? 2.185 3.735 -6.718 1.00 96.25 90 LEU A CA 1
ATOM 670 C C . LEU A 1 90 ? 2.500 2.650 -5.683 1.00 96.25 90 LEU A C 1
ATOM 672 O O . LEU A 1 90 ? 2.298 1.473 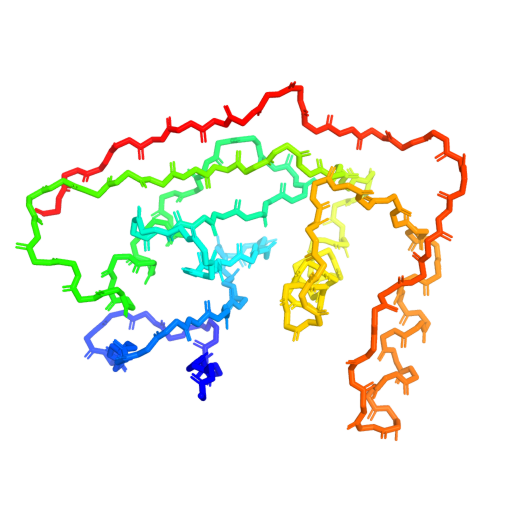-5.960 1.00 96.25 90 LEU A O 1
ATOM 676 N N . PHE A 1 91 ? 2.962 3.034 -4.493 1.00 97.44 91 PHE A N 1
ATOM 677 C CA . PHE A 1 91 ? 3.170 2.095 -3.392 1.00 97.44 91 PHE A CA 1
ATOM 678 C C . PHE A 1 91 ? 1.861 1.512 -2.868 1.00 97.44 91 PHE A C 1
ATOM 680 O O . PHE A 1 91 ? 1.764 0.297 -2.738 1.00 97.44 91 PHE A O 1
ATOM 687 N N . ALA A 1 92 ? 0.841 2.341 -2.640 1.00 96.44 92 ALA A N 1
ATOM 688 C CA . ALA A 1 92 ? -0.479 1.872 -2.231 1.00 96.44 92 ALA A CA 1
ATOM 689 C C . ALA A 1 92 ? -1.064 0.873 -3.248 1.00 96.44 92 ALA A C 1
ATOM 691 O O . ALA A 1 92 ? -1.561 -0.180 -2.850 1.00 96.44 92 ALA A O 1
ATOM 692 N N . LEU A 1 93 ? -0.925 1.156 -4.551 1.00 96.94 93 LEU A N 1
ATOM 693 C CA . LEU A 1 93 ? -1.303 0.239 -5.633 1.00 96.94 93 LEU A CA 1
ATOM 694 C C . LEU A 1 93 ? -0.510 -1.069 -5.590 1.00 96.94 93 LEU A C 1
ATOM 696 O O . LEU A 1 93 ? -1.101 -2.140 -5.704 1.00 96.94 93 LEU A O 1
ATOM 700 N N . ALA A 1 94 ? 0.808 -1.002 -5.412 1.00 97.75 94 ALA A N 1
ATOM 701 C CA . ALA A 1 94 ? 1.658 -2.186 -5.358 1.00 97.75 94 ALA A CA 1
ATOM 702 C C . ALA A 1 94 ? 1.317 -3.085 -4.163 1.00 97.75 94 ALA A C 1
ATOM 704 O O . ALA A 1 94 ? 1.148 -4.288 -4.339 1.00 97.75 94 ALA A O 1
ATOM 705 N N . PHE A 1 95 ? 1.123 -2.500 -2.976 1.00 97.56 95 PHE A N 1
ATOM 706 C CA . PHE A 1 95 ? 0.705 -3.234 -1.780 1.00 97.56 95 PHE A CA 1
ATOM 707 C C . PHE A 1 95 ? -0.651 -3.906 -1.984 1.00 97.56 95 PHE A C 1
ATOM 709 O O . PHE A 1 95 ? -0.802 -5.085 -1.676 1.00 97.56 95 PHE A O 1
ATOM 716 N N . ALA A 1 96 ? -1.627 -3.172 -2.528 1.00 96.31 96 ALA A N 1
ATOM 717 C CA . ALA A 1 96 ? -2.946 -3.719 -2.819 1.00 96.31 96 ALA A CA 1
ATOM 718 C C . ALA A 1 96 ? -2.876 -4.872 -3.830 1.00 96.31 96 ALA A C 1
ATOM 720 O O . ALA A 1 96 ? -3.493 -5.914 -3.627 1.00 96.31 96 ALA A O 1
ATOM 721 N N . THR A 1 97 ? -2.084 -4.700 -4.890 1.00 96.94 97 THR A N 1
ATOM 722 C CA . THR A 1 97 ? -1.911 -5.713 -5.938 1.00 96.94 97 THR A CA 1
ATOM 723 C C . THR A 1 97 ? -1.289 -6.984 -5.373 1.00 96.94 97 THR A C 1
ATOM 725 O O . THR A 1 97 ? -1.802 -8.070 -5.633 1.00 96.94 97 THR A O 1
ATOM 728 N N . ASP A 1 98 ? -0.234 -6.862 -4.566 1.00 97.62 98 ASP A N 1
ATOM 729 C CA . ASP A 1 98 ? 0.430 -8.009 -3.948 1.00 97.62 98 ASP A CA 1
ATOM 730 C C . ASP A 1 98 ? -0.515 -8.761 -3.002 1.00 97.62 98 ASP A C 1
ATOM 732 O O . ASP A 1 98 ? -0.646 -9.978 -3.124 1.00 97.62 98 ASP A O 1
ATOM 736 N N . LEU A 1 99 ? -1.270 -8.050 -2.159 1.00 95.94 99 LEU A N 1
ATOM 737 C CA . LEU A 1 99 ? -2.276 -8.662 -1.284 1.00 95.94 99 LEU A CA 1
ATOM 738 C C . LEU A 1 99 ? -3.340 -9.439 -2.072 1.00 95.94 99 LEU A C 1
ATOM 740 O O . LEU A 1 99 ? -3.639 -10.583 -1.732 1.00 95.94 99 LEU A O 1
ATOM 744 N N . CYS A 1 100 ? -3.863 -8.862 -3.157 1.00 94.44 100 CYS A N 1
ATOM 745 C CA . CYS A 1 100 ? -4.829 -9.534 -4.032 1.00 94.44 100 CYS A CA 1
ATOM 746 C C . CYS A 1 100 ? -4.244 -10.766 -4.749 1.00 94.44 100 CYS A C 1
ATOM 748 O O . CYS A 1 100 ? -4.995 -11.658 -5.133 1.00 94.44 100 CYS A O 1
ATOM 750 N N . HIS A 1 101 ? -2.918 -10.841 -4.898 1.00 95.25 101 HIS A N 1
ATOM 751 C CA . HIS A 1 101 ? -2.198 -11.997 -5.446 1.00 95.25 101 HIS A CA 1
ATOM 752 C C . HIS A 1 101 ? -1.697 -12.972 -4.365 1.00 95.25 101 HIS A C 1
ATOM 754 O O . HIS A 1 101 ? -0.947 -13.897 -4.677 1.00 95.25 101 HIS A O 1
ATOM 760 N N . GLY A 1 102 ? -2.082 -12.785 -3.098 1.00 94.62 102 GLY A N 1
ATOM 761 C CA . GLY A 1 102 ? -1.651 -13.640 -1.987 1.00 94.62 102 GLY A CA 1
ATOM 762 C C . GLY A 1 102 ? -0.183 -13.453 -1.588 1.00 94.62 102 GLY A C 1
ATOM 763 O O . GLY A 1 102 ? 0.423 -14.350 -1.004 1.00 94.62 102 GLY A O 1
ATOM 764 N N . LEU A 1 103 ? 0.406 -12.305 -1.918 1.00 96.00 103 LEU A N 1
ATOM 765 C CA . LEU A 1 103 ? 1.778 -11.941 -1.588 1.00 96.00 103 LEU A CA 1
ATOM 766 C C . LEU A 1 103 ? 1.792 -10.987 -0.390 1.00 96.00 103 LEU A C 1
ATOM 768 O O . LEU A 1 103 ? 0.974 -10.076 -0.299 1.00 96.00 103 LEU A O 1
ATOM 772 N N . ASP A 1 104 ? 2.755 -11.169 0.515 1.00 95.44 104 ASP A N 1
ATOM 773 C CA . ASP A 1 104 ? 2.949 -10.282 1.666 1.00 95.44 104 ASP A CA 1
ATOM 774 C C . ASP A 1 104 ? 3.804 -9.063 1.275 1.00 95.44 104 ASP A C 1
ATOM 776 O O . ASP A 1 104 ? 4.997 -9.257 1.003 1.00 95.44 104 ASP A O 1
ATOM 780 N N . PRO A 1 105 ? 3.269 -7.821 1.310 1.00 96.94 105 PRO A N 1
ATOM 781 C CA . PRO A 1 105 ? 4.021 -6.606 0.995 1.00 96.94 105 PRO A CA 1
ATOM 782 C C . PRO A 1 105 ? 5.259 -6.366 1.870 1.00 96.94 105 PRO A C 1
ATOM 784 O O . PRO A 1 105 ? 6.177 -5.665 1.440 1.00 96.94 105 PRO A O 1
ATOM 787 N N . THR A 1 106 ? 5.317 -6.920 3.088 1.00 96.12 106 THR A N 1
ATOM 788 C CA . THR A 1 106 ? 6.466 -6.742 4.000 1.00 96.12 106 THR A CA 1
ATOM 789 C C . THR A 1 106 ? 7.704 -7.532 3.573 1.00 96.12 106 THR A C 1
ATOM 791 O O . THR A 1 106 ? 8.812 -7.254 4.043 1.00 96.12 106 THR A O 1
ATOM 794 N N . ALA A 1 107 ? 7.532 -8.486 2.655 1.00 96.00 107 ALA A N 1
ATOM 795 C CA . ALA A 1 107 ? 8.593 -9.312 2.092 1.00 96.00 107 ALA A CA 1
ATOM 796 C C . ALA A 1 107 ? 9.087 -8.820 0.715 1.00 96.00 107 ALA A C 1
ATOM 798 O O . ALA A 1 107 ? 9.907 -9.490 0.084 1.00 96.00 107 ALA A O 1
ATOM 799 N N . GLN A 1 108 ? 8.601 -7.671 0.228 1.00 97.25 108 GLN A N 1
ATOM 800 C CA . GLN A 1 108 ? 8.780 -7.244 -1.165 1.00 97.25 108 GLN A CA 1
ATOM 801 C C . GLN A 1 108 ? 9.638 -5.992 -1.280 1.00 97.25 108 GLN A C 1
ATOM 803 O O . GLN A 1 108 ? 9.356 -4.964 -0.667 1.00 97.25 108 GLN A O 1
ATOM 808 N N . SER A 1 109 ? 10.650 -6.067 -2.146 1.00 97.62 109 SER A N 1
ATOM 809 C CA . SER A 1 109 ? 11.489 -4.926 -2.517 1.00 97.62 109 SER A CA 1
ATOM 810 C C . SER A 1 109 ? 11.120 -4.452 -3.923 1.00 97.62 109 SER A C 1
ATOM 812 O O . SER A 1 109 ? 11.515 -5.067 -4.910 1.00 97.62 109 SER A O 1
ATOM 814 N N . TYR A 1 110 ? 10.356 -3.369 -4.013 1.00 97.69 110 TYR A N 1
ATOM 815 C CA . TYR A 1 110 ? 9.852 -2.747 -5.234 1.00 97.69 110 TYR A CA 1
ATOM 816 C C . TYR A 1 110 ? 10.904 -1.868 -5.924 1.00 97.69 110 TYR A C 1
ATOM 818 O O . TYR A 1 110 ? 11.595 -1.057 -5.293 1.00 97.69 110 TYR A O 1
ATOM 826 N N . ASP A 1 111 ? 10.980 -1.993 -7.249 1.00 96.62 111 ASP A N 1
ATOM 827 C CA . ASP A 1 111 ? 11.805 -1.167 -8.134 1.00 96.62 111 ASP A CA 1
ATOM 828 C C . ASP A 1 111 ? 11.066 0.134 -8.491 1.00 96.62 111 ASP A C 1
ATOM 830 O O . ASP A 1 111 ? 10.339 0.209 -9.486 1.00 96.62 111 ASP A O 1
ATOM 834 N N . GLN A 1 112 ? 11.244 1.157 -7.646 1.00 94.19 112 GLN A N 1
ATOM 835 C CA . GLN A 1 112 ? 10.545 2.449 -7.721 1.00 94.19 112 GLN A CA 1
ATOM 836 C C . GLN A 1 112 ? 10.613 3.112 -9.100 1.00 94.19 112 GLN A C 1
ATOM 838 O O . GLN A 1 112 ? 9.614 3.673 -9.557 1.00 94.19 112 GLN A O 1
ATOM 843 N N . ASP A 1 113 ? 11.752 3.005 -9.784 1.00 93.69 113 ASP A N 1
ATOM 844 C CA . ASP A 1 113 ? 11.977 3.648 -11.081 1.00 93.69 113 ASP A CA 1
ATOM 845 C C . ASP A 1 113 ? 11.088 3.045 -12.179 1.00 93.69 113 ASP A C 1
ATOM 847 O O . ASP A 1 113 ? 10.705 3.724 -13.135 1.00 93.69 113 ASP A O 1
ATOM 851 N N . LYS A 1 114 ? 10.708 1.770 -12.032 1.00 96.44 114 LYS A N 1
ATOM 852 C CA . LYS A 1 114 ? 9.884 1.044 -13.007 1.00 96.44 114 LYS A CA 1
ATOM 853 C C . LYS A 1 114 ? 8.395 1.054 -12.681 1.00 96.44 114 LYS A C 1
ATOM 855 O O . LYS A 1 114 ? 7.594 0.824 -13.588 1.00 96.44 114 LYS A O 1
ATOM 860 N N . MET A 1 115 ? 8.007 1.353 -11.436 1.00 96.75 115 MET A N 1
ATOM 861 C CA . MET A 1 115 ? 6.610 1.265 -10.978 1.00 96.75 115 MET A CA 1
ATOM 862 C C . MET A 1 115 ? 5.643 2.085 -11.841 1.00 96.75 115 MET A C 1
ATOM 864 O O . MET A 1 115 ? 4.568 1.602 -12.176 1.00 96.75 115 MET A O 1
ATOM 868 N N . ARG A 1 116 ? 6.014 3.313 -12.235 1.00 96.12 116 ARG A N 1
ATOM 869 C CA . ARG A 1 116 ? 5.120 4.182 -13.022 1.00 96.12 116 ARG A CA 1
ATOM 870 C C . ARG A 1 116 ? 4.847 3.618 -14.413 1.00 96.12 116 ARG A C 1
ATOM 872 O O . ARG A 1 116 ? 3.695 3.554 -14.824 1.00 96.12 116 ARG A O 1
ATOM 879 N N . LYS A 1 117 ? 5.902 3.219 -15.130 1.00 97.50 117 LYS A N 1
ATOM 880 C CA . LYS A 1 117 ? 5.769 2.632 -16.470 1.00 97.50 117 LYS A CA 1
ATOM 881 C C . LYS A 1 117 ? 4.981 1.324 -16.410 1.00 97.50 117 LYS A C 1
ATOM 883 O O . LYS A 1 117 ? 4.124 1.092 -17.249 1.00 97.50 117 LYS A O 1
ATOM 888 N N . HIS A 1 118 ? 5.250 0.504 -15.395 1.00 98.00 118 HIS A N 1
ATOM 889 C CA . HIS A 1 118 ? 4.507 -0.729 -15.146 1.00 98.00 118 HIS A CA 1
ATOM 890 C C . HIS A 1 118 ? 3.018 -0.476 -14.928 1.00 98.00 118 HIS A C 1
ATOM 892 O O . HIS A 1 118 ? 2.197 -1.141 -15.545 1.00 98.00 118 HIS A O 1
ATOM 898 N N . TYR A 1 119 ? 2.672 0.512 -14.101 1.00 97.50 119 TYR A N 1
ATOM 899 C CA . TYR A 1 119 ? 1.279 0.856 -13.840 1.00 97.50 119 TYR A CA 1
ATOM 900 C C . TYR A 1 119 ? 0.537 1.287 -15.110 1.00 97.50 119 TYR A C 1
ATOM 902 O O . TYR A 1 119 ? -0.565 0.812 -15.347 1.00 97.50 119 TYR A O 1
ATOM 910 N N . ILE A 1 120 ? 1.159 2.117 -15.957 1.00 98.06 120 ILE A N 1
ATOM 911 C CA . ILE A 1 120 ? 0.578 2.503 -17.256 1.00 98.06 120 ILE A CA 1
ATOM 912 C C . ILE A 1 120 ? 0.289 1.256 -18.101 1.00 98.06 120 ILE A C 1
ATOM 914 O O . ILE A 1 120 ? -0.830 1.089 -18.569 1.00 98.06 120 ILE A O 1
ATOM 918 N N . ASN A 1 121 ? 1.250 0.333 -18.201 1.00 98.19 121 ASN A N 1
ATOM 919 C CA . ASN A 1 121 ? 1.044 -0.913 -18.939 1.00 98.19 121 ASN A CA 1
ATOM 920 C C . ASN A 1 121 ? -0.092 -1.769 -18.349 1.00 98.19 121 ASN A C 1
ATOM 922 O O . ASN A 1 121 ? -0.844 -2.369 -19.106 1.00 98.19 121 ASN A O 1
ATOM 926 N N . CYS A 1 122 ? -0.220 -1.840 -17.018 1.00 98.25 122 CYS A N 1
ATOM 927 C CA . CYS A 1 122 ? -1.315 -2.569 -16.368 1.00 98.25 122 CYS A CA 1
ATOM 928 C C . CYS A 1 122 ? -2.678 -1.973 -16.738 1.00 98.25 122 CYS A C 1
ATOM 930 O O . CYS A 1 122 ? -3.618 -2.715 -17.008 1.00 98.25 122 CYS A O 1
ATOM 932 N N . LEU A 1 123 ? -2.780 -0.639 -16.789 1.00 97.50 123 LEU A N 1
ATOM 933 C CA . LEU A 1 123 ? -3.998 0.044 -17.226 1.00 97.50 123 LEU A CA 1
ATOM 934 C C . LEU A 1 123 ? -4.308 -0.240 -18.698 1.00 97.50 123 LEU A C 1
ATOM 936 O O . LEU A 1 123 ? -5.438 -0.598 -19.012 1.00 97.50 123 LEU A O 1
ATOM 940 N N . ASP A 1 124 ? -3.312 -0.138 -19.582 1.00 98.06 124 ASP A N 1
ATOM 941 C CA . ASP A 1 124 ? -3.484 -0.401 -21.017 1.00 98.06 124 ASP A CA 1
ATOM 942 C C . ASP A 1 124 ? -3.945 -1.847 -21.275 1.00 98.06 124 ASP A C 1
ATOM 944 O O . ASP A 1 124 ? -4.815 -2.106 -22.110 1.00 98.06 124 ASP A O 1
ATOM 948 N N . LEU A 1 125 ? -3.392 -2.798 -20.518 1.00 97.56 125 LEU A N 1
ATOM 949 C CA . LEU A 1 125 ? -3.728 -4.220 -20.600 1.00 97.56 125 LEU A CA 1
ATOM 950 C C . LEU A 1 125 ? -4.980 -4.603 -19.800 1.00 97.56 125 LEU A C 1
ATOM 952 O O . LEU A 1 125 ? -5.441 -5.733 -19.928 1.00 97.56 125 LEU A O 1
ATOM 956 N N . HIS A 1 126 ? -5.543 -3.677 -19.019 1.00 95.88 126 HIS A N 1
ATOM 957 C CA . HIS A 1 126 ? -6.667 -3.914 -18.108 1.00 95.88 126 HIS A CA 1
ATOM 958 C C . HIS A 1 126 ? -6.406 -5.053 -17.105 1.00 95.88 126 HIS A C 1
ATOM 960 O O . HIS A 1 126 ? -7.335 -5.738 -16.679 1.00 95.88 126 HIS A O 1
ATOM 966 N N . ASP A 1 127 ? -5.142 -5.246 -16.724 1.00 95.50 127 ASP A N 1
ATOM 967 C CA . ASP A 1 127 ? -4.707 -6.317 -15.833 1.00 95.50 127 ASP A CA 1
ATOM 968 C C . ASP A 1 127 ? -3.663 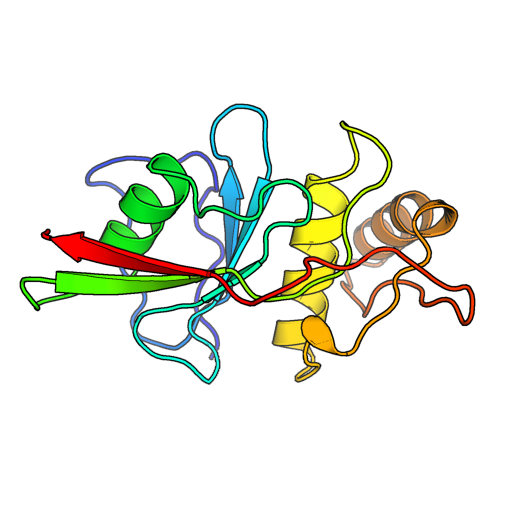-5.800 -14.839 1.00 95.50 127 ASP A C 1
ATOM 970 O O . ASP A 1 127 ? -2.559 -5.385 -15.203 1.00 95.50 127 ASP A O 1
ATOM 974 N N . MET A 1 128 ? -4.036 -5.797 -13.560 1.00 97.12 128 MET A N 1
ATOM 975 C CA . MET A 1 128 ? -3.166 -5.366 -12.471 1.00 97.12 128 MET A CA 1
ATOM 976 C C . MET A 1 128 ? -2.349 -6.554 -11.987 1.00 97.12 128 MET A C 1
ATOM 978 O O . MET A 1 128 ? -2.857 -7.393 -11.254 1.00 97.12 128 MET A O 1
ATOM 982 N N . VAL A 1 129 ? -1.065 -6.582 -12.336 1.00 97.88 129 VAL A N 1
ATOM 983 C CA . VAL A 1 129 ? -0.133 -7.647 -11.934 1.00 97.88 129 VAL A CA 1
ATOM 984 C C . VAL A 1 129 ? 0.929 -7.132 -10.955 1.00 97.88 129 VAL A C 1
ATOM 986 O O . VAL A 1 129 ? 1.243 -5.932 -10.981 1.00 97.88 129 VAL A O 1
ATOM 989 N N . PRO A 1 130 ? 1.518 -8.008 -10.108 1.00 98.31 130 PRO A N 1
ATOM 990 C CA . PRO A 1 130 ? 2.521 -7.630 -9.115 1.00 98.31 130 PRO A CA 1
ATOM 991 C C . PRO A 1 130 ? 3.593 -6.691 -9.668 1.00 98.31 130 PRO A C 1
ATOM 993 O O . PRO A 1 130 ? 4.134 -6.896 -10.759 1.00 98.31 130 PRO A O 1
ATOM 996 N N . PHE A 1 131 ? 3.891 -5.640 -8.906 1.00 98.25 131 PHE A N 1
ATOM 997 C CA . PHE A 1 131 ? 4.782 -4.576 -9.359 1.00 98.25 131 PHE A CA 1
ATOM 998 C C . PHE A 1 131 ? 6.242 -5.062 -9.468 1.00 98.25 131 PHE A C 1
ATOM 1000 O O . PHE A 1 131 ? 6.641 -6.013 -8.788 1.00 98.25 131 PHE A O 1
ATOM 1007 N N . PRO A 1 132 ? 7.082 -4.405 -10.296 1.00 98.12 132 PRO A N 1
ATOM 1008 C CA . PRO A 1 132 ? 8.464 -4.816 -10.507 1.00 98.12 132 PRO A CA 1
ATOM 1009 C C . PRO A 1 132 ? 9.274 -4.813 -9.209 1.00 98.12 132 PRO A C 1
ATOM 1011 O O . PRO A 1 132 ? 9.185 -3.880 -8.409 1.00 98.12 132 PRO A O 1
ATOM 1014 N N . ARG A 1 133 ? 10.115 -5.837 -9.039 1.00 97.62 133 ARG A N 1
ATOM 1015 C CA . ARG A 1 133 ? 10.968 -6.028 -7.860 1.00 97.62 133 ARG A CA 1
ATOM 1016 C C . ARG A 1 133 ? 12.437 -5.760 -8.165 1.00 97.62 133 ARG A C 1
ATOM 1018 O O . ARG A 1 133 ? 12.868 -5.810 -9.316 1.00 97.62 133 ARG A O 1
ATOM 1025 N N . THR A 1 134 ? 13.217 -5.521 -7.118 1.00 97.12 134 THR A N 1
ATOM 1026 C CA . THR A 1 134 ? 14.663 -5.309 -7.193 1.00 97.12 134 THR A CA 1
ATOM 1027 C C . THR A 1 134 ? 15.407 -6.124 -6.141 1.00 97.12 134 THR A C 1
ATOM 1029 O O . THR A 1 134 ? 14.903 -6.361 -5.047 1.00 97.12 134 THR A O 1
ATOM 1032 N N . SER A 1 135 ? 16.636 -6.530 -6.465 1.00 96.31 135 SER A N 1
ATOM 1033 C CA . SER A 1 135 ? 17.590 -7.110 -5.510 1.00 96.31 135 SER A CA 1
ATOM 1034 C C . SER A 1 135 ? 18.420 -6.047 -4.782 1.00 96.31 135 SER A C 1
ATOM 1036 O O . SER A 1 135 ? 19.198 -6.369 -3.883 1.00 96.31 135 SER A O 1
ATOM 1038 N N . ARG A 1 136 ? 18.285 -4.770 -5.169 1.00 95.12 136 ARG A N 1
ATOM 1039 C CA . ARG A 1 136 ? 18.961 -3.658 -4.495 1.00 95.12 136 ARG A CA 1
ATOM 1040 C C . ARG A 1 136 ? 18.404 -3.491 -3.088 1.00 95.12 136 ARG A C 1
ATOM 1042 O O . ARG A 1 136 ? 17.217 -3.688 -2.843 1.00 95.12 136 ARG A O 1
ATOM 1049 N N . ARG A 1 137 ? 19.259 -3.053 -2.165 1.00 94.25 137 ARG A N 1
ATOM 1050 C CA . ARG A 1 137 ? 18.825 -2.702 -0.814 1.00 94.25 137 ARG A CA 1
ATOM 1051 C C . ARG A 1 137 ? 17.893 -1.491 -0.875 1.00 94.25 137 ARG A C 1
ATOM 1053 O O . ARG A 1 137 ? 18.285 -0.439 -1.374 1.00 94.25 137 ARG A O 1
ATOM 1060 N N . VAL A 1 138 ? 16.695 -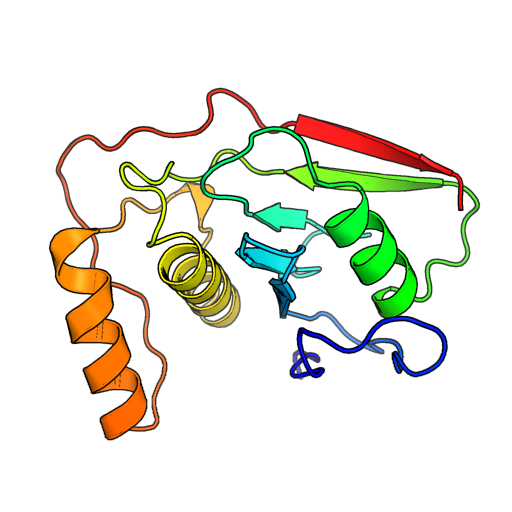1.639 -0.321 1.00 95.81 138 VAL A N 1
ATOM 1061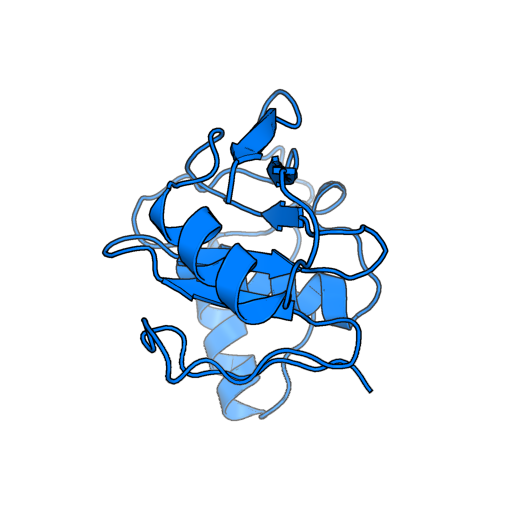 C CA . VAL A 1 138 ? 15.691 -0.573 -0.207 1.00 95.81 138 VAL A CA 1
ATOM 1062 C C . VAL A 1 138 ? 15.412 -0.267 1.269 1.00 95.81 138 VAL A C 1
ATOM 1064 O O . VAL A 1 138 ? 15.564 -1.150 2.119 1.00 95.81 138 VAL A O 1
ATOM 1067 N N . PRO A 1 139 ? 15.059 0.980 1.618 1.00 95.31 139 PRO A N 1
ATOM 1068 C CA . PRO A 1 139 ? 14.705 1.324 2.989 1.00 95.31 139 PRO A CA 1
ATOM 1069 C C . PRO A 1 139 ? 13.338 0.734 3.353 1.00 95.31 139 PRO A C 1
ATOM 1071 O O . PRO A 1 139 ? 12.412 0.805 2.556 1.00 95.31 139 PRO A O 1
ATOM 1074 N N . TYR A 1 140 ? 13.194 0.220 4.572 1.00 96.38 140 TYR A N 1
ATOM 1075 C CA . TYR A 1 140 ? 11.918 -0.216 5.151 1.00 96.38 140 TYR A CA 1
ATOM 1076 C C . TYR A 1 140 ? 11.610 0.603 6.403 1.00 96.38 140 TYR A C 1
ATOM 1078 O O . TYR A 1 140 ? 12.510 1.204 7.003 1.00 96.38 140 TYR A O 1
ATOM 1086 N N . HIS A 1 141 ? 10.348 0.615 6.827 1.00 95.12 141 HIS A N 1
ATOM 1087 C CA . HIS A 1 141 ? 10.029 1.020 8.194 1.00 95.12 141 HIS A CA 1
ATOM 1088 C C . HIS A 1 141 ? 10.714 0.084 9.190 1.00 95.12 141 HIS A C 1
ATOM 1090 O O . HIS A 1 141 ? 10.783 -1.125 8.984 1.00 95.12 141 HIS A O 1
ATOM 1096 N N . ALA A 1 142 ? 11.227 0.649 10.283 1.00 91.50 142 ALA A N 1
ATOM 1097 C CA . ALA A 1 142 ? 12.021 -0.112 11.245 1.00 91.50 142 ALA A CA 1
ATOM 1098 C C . ALA A 1 142 ? 11.191 -1.155 12.011 1.00 91.50 142 ALA A C 1
ATOM 1100 O O . ALA A 1 142 ? 11.689 -2.234 12.316 1.00 91.50 142 ALA A O 1
ATOM 1101 N N . ILE A 1 143 ? 9.936 -0.823 12.330 1.00 93.00 143 ILE A N 1
ATOM 1102 C CA . ILE A 1 143 ? 9.020 -1.673 13.097 1.00 93.00 143 ILE A CA 1
ATOM 1103 C C . ILE A 1 143 ? 7.581 -1.470 12.626 1.00 93.00 143 ILE A C 1
ATOM 1105 O O . ILE A 1 143 ? 7.225 -0.368 12.194 1.00 93.00 143 ILE A O 1
ATOM 1109 N N . THR A 1 144 ? 6.753 -2.496 12.813 1.00 91.00 144 THR A N 1
ATOM 1110 C CA . THR A 1 144 ? 5.293 -2.385 12.752 1.00 91.00 144 THR A CA 1
ATOM 1111 C C . THR A 1 144 ? 4.806 -1.508 13.907 1.00 91.00 144 THR A C 1
ATOM 1113 O O . THR A 1 144 ? 5.174 -1.727 15.065 1.00 91.00 144 THR A O 1
ATOM 1116 N N . LYS A 1 145 ? 3.987 -0.496 13.615 1.00 91.56 145 LYS A N 1
ATOM 1117 C CA . LYS A 1 145 ? 3.380 0.377 14.635 1.00 91.56 145 LYS A CA 1
ATOM 1118 C C . LYS A 1 145 ? 1.918 0.016 14.817 1.00 91.56 145 LYS A C 1
ATOM 1120 O O . LYS A 1 145 ? 1.192 -0.102 13.842 1.00 91.56 145 LYS A O 1
ATOM 1125 N N . ARG A 1 146 ? 1.477 -0.119 16.065 1.00 89.94 146 ARG A N 1
ATOM 1126 C CA . ARG A 1 146 ? 0.073 -0.377 16.403 1.00 89.94 146 ARG A CA 1
ATOM 1127 C C . ARG A 1 146 ? -0.532 0.843 17.077 1.00 89.94 146 ARG A C 1
ATOM 1129 O O . ARG A 1 146 ? 0.129 1.476 17.900 1.00 89.94 146 ARG A O 1
ATOM 1136 N N . LYS A 1 147 ? -1.777 1.159 16.736 1.00 86.12 147 LYS A N 1
ATOM 1137 C CA . LYS A 1 147 ? -2.545 2.238 17.356 1.00 86.12 147 LYS A CA 1
ATOM 1138 C C . LYS A 1 147 ? -3.960 1.756 17.648 1.00 86.12 147 LYS A C 1
ATOM 1140 O O . LYS A 1 147 ? -4.687 1.393 16.728 1.00 86.12 147 LYS A O 1
ATOM 1145 N N . ALA A 1 148 ? -4.320 1.767 18.928 1.00 85.25 148 ALA A N 1
ATOM 1146 C CA . ALA A 1 148 ? -5.686 1.557 19.381 1.00 85.25 148 ALA A CA 1
ATOM 1147 C C . ALA A 1 148 ? -6.468 2.873 19.292 1.00 85.25 148 ALA A C 1
ATOM 1149 O O . ALA A 1 148 ? -5.929 3.943 19.591 1.00 85.25 148 ALA A O 1
ATOM 1150 N N . VAL A 1 149 ? -7.716 2.790 18.852 1.00 79.25 149 VAL A N 1
ATOM 1151 C CA . VAL A 1 149 ? -8.617 3.924 18.650 1.00 79.25 149 VAL A CA 1
ATOM 1152 C C . VAL A 1 149 ? -9.967 3.548 19.230 1.00 79.25 149 VAL A C 1
ATOM 1154 O O . VAL A 1 149 ? -10.525 2.516 18.867 1.00 79.25 149 VAL A O 1
ATOM 1157 N N . THR A 1 150 ? -10.476 4.377 20.133 1.00 77.81 150 THR A N 1
ATOM 1158 C CA . THR A 1 150 ? -11.833 4.241 20.666 1.00 77.81 150 THR A CA 1
ATOM 1159 C C . THR A 1 150 ? -12.814 4.868 19.678 1.00 77.81 150 THR A C 1
ATOM 1161 O O . THR A 1 150 ? -12.562 5.984 19.219 1.00 77.81 150 THR A O 1
ATOM 1164 N N . ILE A 1 151 ? -13.867 4.128 19.321 1.00 65.06 151 ILE A N 1
ATOM 1165 C CA . ILE A 1 151 ? -14.919 4.541 18.374 1.00 65.06 151 ILE A CA 1
ATOM 1166 C C . ILE A 1 151 ? -16.170 4.942 19.151 1.00 65.06 151 ILE A C 1
ATOM 1168 O O . ILE A 1 151 ? -16.498 4.222 20.123 1.00 65.06 151 ILE A O 1
#

pLDDT: mean 85.28, std 13.27, range [46.16, 98.31]

InterPro domains:
  IPR038765 Papain-like cysteine peptidase superfamily [SSF54001] (26-123)